Protein AF-A0A3D1RXC8-F1 (afdb_monomer_lite)

Sequence (151 aa):
LDLSGQHVSIIGTGASAMQIVPAIAHQVQTLTIYQRTPQWVRPISGYGERIGDGARWLLENLPYYVEWFRFTMFWRYGDGLLPFLRKDPDWPHPERALNRVNDRHRQEMTDFMHYELRDRPDLAAHCRPDYPAYGKRILLDNGWYRTLTQP

pLDDT: mean 94.74, std 3.16, range [80.69, 98.25]

Radius of gyration: 18.59 Å; chains: 1; bounding box: 51×31×54 Å

Foldseek 3Di:
DQQAAAAEEAEEDDQVCLVVLVVCLVRHVHYHYHYDFAAQEDEDPQVVNDDDPVNVCCCVPPPCSVVVVVVCVCCCVPVVCVVQVAADPPAPCVQAGRHDVQVVSLVNSLVVLCVLCVVPVVCSVVNRGRHTPPPDDYHYHPCRSVSVPDD

Structure (mmCIF, N/CA/C/O backbone):
data_AF-A0A3D1RXC8-F1
#
_entry.id   AF-A0A3D1RXC8-F1
#
loop_
_atom_site.group_PDB
_atom_site.id
_atom_site.type_symbol
_atom_site.label_atom_id
_atom_site.label_alt_id
_atom_site.label_comp_id
_atom_site.label_asym_id
_atom_site.label_entity_id
_atom_site.label_seq_id
_atom_site.pdbx_PDB_ins_code
_atom_site.Cartn_x
_atom_site.Cartn_y
_atom_site.Cartn_z
_atom_site.occupancy
_atom_site.B_iso_or_equiv
_atom_site.auth_seq_id
_atom_site.auth_comp_id
_atom_site.auth_asym_id
_atom_site.auth_atom_id
_atom_site.pdbx_PDB_model_num
ATOM 1 N N . LEU A 1 1 ? 2.959 9.879 23.735 1.00 80.69 1 LEU A N 1
ATOM 2 C CA . LEU A 1 1 ? 1.557 10.305 23.922 1.00 80.69 1 LEU A CA 1
ATOM 3 C C . LEU A 1 1 ? 0.786 9.066 24.326 1.00 80.69 1 LEU A C 1
ATOM 5 O O . LEU A 1 1 ? 0.981 8.052 23.669 1.00 80.69 1 LEU A O 1
ATOM 9 N N . ASP A 1 2 ? 0.002 9.128 25.397 1.00 93.31 2 ASP A N 1
ATOM 10 C CA . ASP A 1 2 ? -0.942 8.055 25.711 1.00 93.31 2 ASP A CA 1
ATOM 11 C C . ASP A 1 2 ? -2.220 8.275 24.895 1.00 93.31 2 ASP A C 1
ATOM 13 O O . ASP A 1 2 ? -2.776 9.375 24.884 1.00 93.31 2 ASP A O 1
ATOM 17 N N . LEU A 1 3 ? -2.614 7.250 24.147 1.00 95.12 3 LEU A N 1
ATOM 18 C CA . LEU A 1 3 ? -3.782 7.256 23.269 1.00 95.12 3 LEU A CA 1
ATOM 19 C C . LEU A 1 3 ? -4.934 6.417 23.836 1.00 95.12 3 LEU A C 1
ATOM 21 O O . LEU A 1 3 ? -6.002 6.366 23.225 1.00 95.12 3 LEU A O 1
ATOM 25 N N . SER A 1 4 ? -4.725 5.794 24.998 1.00 96.06 4 SER A N 1
ATOM 26 C CA . SER A 1 4 ? -5.684 4.913 25.654 1.00 96.06 4 SER A CA 1
ATOM 27 C C . SER A 1 4 ? -6.996 5.642 25.922 1.00 96.06 4 SER A C 1
ATOM 29 O O . SER A 1 4 ? -7.021 6.655 26.619 1.00 96.06 4 SER A O 1
ATOM 31 N N . GLY A 1 5 ? -8.091 5.146 25.348 1.00 93.94 5 GLY A N 1
ATOM 32 C CA . GLY A 1 5 ? -9.418 5.738 25.542 1.00 93.94 5 GLY A CA 1
ATOM 33 C C . GLY A 1 5 ? -9.645 7.074 24.820 1.00 93.94 5 GLY A C 1
ATOM 34 O O . GLY A 1 5 ? -10.663 7.715 25.043 1.00 93.94 5 GLY A O 1
ATOM 35 N N . GLN A 1 6 ? -8.731 7.503 23.946 1.00 97.44 6 GLN A N 1
ATOM 36 C CA . GLN A 1 6 ? -8.859 8.779 23.239 1.00 97.44 6 GLN A CA 1
ATOM 37 C C . GLN A 1 6 ? -9.663 8.648 21.940 1.00 97.44 6 GLN A C 1
ATOM 39 O O . GLN A 1 6 ? -9.645 7.610 21.279 1.00 97.44 6 GLN A O 1
ATOM 44 N N . HIS A 1 7 ? -10.312 9.736 21.522 1.00 97.50 7 HIS A N 1
ATOM 45 C CA . HIS A 1 7 ? -10.943 9.854 20.206 1.00 97.50 7 HIS A CA 1
ATOM 46 C C . HIS A 1 7 ? -9.956 10.475 19.211 1.00 97.50 7 HIS A C 1
ATOM 48 O O . HIS A 1 7 ? -9.611 11.652 19.318 1.00 97.50 7 HIS A O 1
ATOM 54 N N . VAL A 1 8 ? -9.487 9.697 18.236 1.00 98.06 8 VAL A N 1
ATOM 55 C CA . VAL A 1 8 ? -8.425 10.112 17.310 1.00 98.06 8 VAL A CA 1
ATOM 56 C C . VAL A 1 8 ? -8.971 10.326 15.903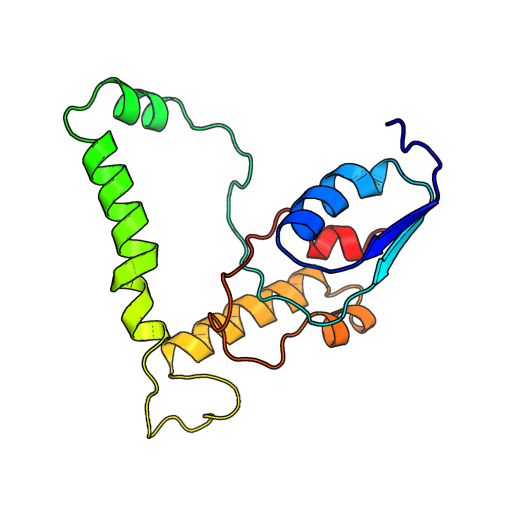 1.00 98.06 8 VAL A C 1
ATOM 58 O O . VAL A 1 8 ? -9.695 9.499 15.358 1.00 98.06 8 VAL A O 1
ATOM 61 N N . SER A 1 9 ? -8.580 11.441 15.286 1.00 98.00 9 SER A N 1
ATOM 62 C CA . SER A 1 9 ? -8.864 11.747 13.883 1.00 98.00 9 SER A CA 1
ATOM 63 C C . SER A 1 9 ? -7.578 11.737 13.060 1.00 98.00 9 SER A C 1
ATOM 65 O O . SER A 1 9 ? -6.625 12.441 13.388 1.00 98.00 9 SER A O 1
ATOM 67 N N . ILE A 1 10 ? -7.560 10.966 11.974 1.00 97.94 10 ILE A N 1
ATOM 68 C CA . ILE A 1 10 ? -6.443 10.876 11.029 1.00 97.94 10 ILE A CA 1
ATOM 69 C C . ILE A 1 10 ? -6.857 11.527 9.714 1.00 97.94 10 ILE A C 1
ATOM 71 O O . ILE A 1 10 ? -7.836 11.124 9.088 1.00 97.94 10 ILE A O 1
ATOM 75 N N . ILE A 1 11 ? -6.104 12.537 9.280 1.00 97.88 11 ILE A N 1
ATOM 76 C CA . ILE A 1 11 ? -6.365 13.251 8.029 1.00 97.88 11 ILE A CA 1
ATOM 77 C C . ILE A 1 11 ? -5.388 12.754 6.962 1.00 97.88 11 ILE A C 1
ATOM 79 O O . ILE A 1 11 ? -4.184 12.993 7.037 1.00 97.88 11 ILE A O 1
ATOM 83 N N . GLY A 1 12 ? -5.927 12.083 5.945 1.00 96.06 12 GLY A N 1
ATOM 84 C CA . GLY A 1 12 ? -5.174 11.478 4.851 1.00 96.06 12 GLY A CA 1
ATOM 85 C C . GLY A 1 12 ? -4.900 9.983 5.036 1.00 96.06 12 GLY A C 1
ATOM 86 O O . GLY A 1 12 ? -4.905 9.449 6.139 1.00 96.06 12 GLY A O 1
ATOM 87 N N . THR A 1 13 ? -4.644 9.303 3.916 1.00 95.75 13 THR A N 1
ATOM 88 C CA . THR A 1 13 ? -4.429 7.843 3.838 1.00 95.75 13 THR A CA 1
ATOM 89 C C . THR A 1 13 ? -3.148 7.486 3.076 1.00 95.75 13 THR A C 1
ATOM 91 O O . THR A 1 13 ? -3.068 6.487 2.369 1.00 95.75 13 THR A O 1
ATOM 94 N N . GLY A 1 14 ? -2.129 8.345 3.183 1.00 93.44 14 GLY A N 1
ATOM 95 C CA . GLY A 1 14 ? -0.796 8.072 2.640 1.00 93.44 14 GLY A CA 1
ATOM 96 C C . GLY A 1 14 ? -0.024 7.028 3.456 1.00 93.44 14 GLY A C 1
ATOM 97 O O . GLY A 1 14 ? -0.532 6.481 4.434 1.00 93.44 14 GLY A O 1
ATOM 98 N N . ALA A 1 15 ? 1.243 6.805 3.091 1.00 93.75 15 ALA A N 1
ATOM 99 C CA . ALA A 1 15 ? 2.112 5.815 3.736 1.00 93.75 15 ALA A CA 1
ATOM 100 C C . ALA A 1 15 ? 2.149 5.945 5.270 1.00 93.75 15 ALA A C 1
ATOM 102 O O . ALA A 1 15 ? 2.003 4.949 5.971 1.00 93.75 15 ALA A O 1
ATOM 103 N N . SER A 1 16 ? 2.274 7.171 5.789 1.00 95.44 16 SER A N 1
ATOM 104 C CA . SER A 1 16 ? 2.327 7.416 7.234 1.00 95.44 16 SER A CA 1
ATOM 105 C C . SER A 1 16 ? 1.048 6.977 7.945 1.00 95.44 16 SER A C 1
ATOM 107 O O . SER A 1 16 ? 1.117 6.318 8.975 1.00 95.44 16 SER A O 1
ATOM 109 N N . ALA A 1 17 ? -0.125 7.285 7.383 1.00 96.00 17 ALA A N 1
ATOM 110 C CA . ALA A 1 17 ? -1.400 6.877 7.968 1.00 96.00 17 ALA A CA 1
ATOM 111 C C . ALA A 1 17 ? -1.549 5.350 7.972 1.00 96.00 17 ALA A C 1
ATOM 113 O O . ALA A 1 17 ? -1.946 4.788 8.987 1.00 96.00 17 ALA A O 1
ATOM 114 N N . MET A 1 18 ? -1.149 4.673 6.889 1.00 94.19 18 MET A N 1
ATOM 115 C CA . MET A 1 18 ? -1.204 3.207 6.810 1.00 94.19 18 MET A CA 1
ATOM 116 C C . MET A 1 18 ? -0.243 2.493 7.768 1.00 94.19 18 MET A C 1
ATOM 118 O O . MET A 1 18 ? -0.433 1.316 8.055 1.00 94.19 18 MET A O 1
ATOM 122 N N . GLN A 1 19 ? 0.771 3.187 8.286 1.00 93.94 19 GLN A N 1
ATOM 123 C CA . GLN A 1 19 ? 1.650 2.665 9.333 1.00 93.94 19 GLN A CA 1
ATOM 124 C C . GLN A 1 19 ? 1.125 2.988 10.736 1.00 93.94 19 GLN A C 1
ATOM 126 O O . GLN A 1 19 ? 1.153 2.129 11.611 1.00 93.94 19 GLN A O 1
ATOM 131 N N . ILE A 1 20 ? 0.632 4.212 10.944 1.00 95.75 20 ILE A N 1
ATOM 132 C CA . ILE A 1 20 ? 0.169 4.695 12.252 1.00 95.75 20 ILE A CA 1
ATOM 133 C C . ILE A 1 20 ? -1.150 4.035 12.650 1.00 95.75 20 ILE A C 1
ATOM 135 O O . ILE A 1 20 ? -1.268 3.548 13.768 1.00 95.75 20 ILE A O 1
ATOM 139 N N . VAL A 1 21 ? -2.139 4.009 11.753 1.00 96.81 21 VAL A N 1
ATOM 140 C CA . VAL A 1 21 ? -3.500 3.553 12.071 1.00 96.81 21 VAL A CA 1
ATOM 141 C C . VAL A 1 21 ? -3.518 2.112 12.592 1.00 96.81 21 VAL A C 1
ATOM 143 O O . VAL A 1 21 ? -4.017 1.926 13.701 1.00 96.81 21 VAL A O 1
ATOM 146 N N . PRO A 1 22 ? -2.923 1.109 11.908 1.00 95.62 22 PRO A N 1
ATOM 147 C CA . PRO A 1 22 ? -2.886 -0.255 12.441 1.00 95.62 22 PRO A CA 1
ATOM 148 C C . PRO A 1 22 ? -2.174 -0.358 13.795 1.00 95.62 22 PRO A C 1
ATOM 150 O O . PRO A 1 22 ? -2.547 -1.177 14.633 1.00 95.62 22 PRO A O 1
ATOM 153 N N . ALA A 1 23 ? -1.172 0.493 14.036 1.00 94.50 23 ALA A N 1
ATOM 154 C CA . ALA A 1 23 ? -0.409 0.487 15.278 1.00 94.50 23 ALA A CA 1
ATOM 155 C C . ALA A 1 23 ? -1.189 1.050 16.478 1.00 94.50 23 ALA A C 1
ATOM 157 O O . ALA A 1 23 ? -0.906 0.650 17.603 1.00 94.50 23 ALA A O 1
ATOM 158 N N . ILE A 1 24 ? -2.154 1.954 16.263 1.00 96.06 24 ILE A N 1
ATOM 159 C CA . ILE A 1 24 ? -2.879 2.632 17.355 1.00 96.06 24 ILE A CA 1
ATOM 160 C C . ILE A 1 24 ? -4.347 2.218 17.489 1.00 96.06 24 ILE A C 1
ATOM 162 O O . ILE A 1 24 ? -4.947 2.494 18.524 1.00 96.06 24 ILE A O 1
ATOM 166 N N . ALA A 1 25 ? -4.938 1.578 16.472 1.00 96.19 25 ALA A N 1
ATOM 167 C CA . ALA A 1 25 ? -6.380 1.307 16.418 1.00 96.19 25 ALA A CA 1
ATOM 168 C C . ALA A 1 25 ? -6.915 0.546 17.643 1.00 96.19 25 ALA A C 1
ATOM 170 O O . ALA A 1 25 ? -7.993 0.855 18.125 1.00 96.19 25 ALA A O 1
ATOM 171 N N . HIS A 1 26 ? -6.126 -0.374 18.203 1.00 94.38 26 HIS A N 1
ATOM 172 C CA . HIS A 1 26 ? -6.502 -1.165 19.380 1.00 94.38 26 HIS A CA 1
ATOM 173 C C . HIS A 1 26 ? -6.373 -0.417 20.722 1.00 94.38 26 HIS A C 1
ATOM 175 O O . HIS A 1 26 ? -6.729 -0.971 21.759 1.00 94.38 26 HIS A O 1
ATOM 181 N N . GLN A 1 27 ? -5.806 0.794 20.732 1.00 95.19 27 GLN A N 1
ATOM 182 C CA . GLN A 1 27 ? -5.552 1.579 21.951 1.00 95.19 27 GLN A CA 1
ATOM 183 C C . GLN A 1 27 ? -6.572 2.708 22.124 1.00 95.19 27 GLN A C 1
ATOM 185 O O . GLN A 1 27 ? -6.915 3.086 23.242 1.00 95.19 27 GLN A O 1
ATOM 190 N N . VAL A 1 28 ? -7.048 3.266 21.015 1.00 97.25 28 VAL A N 1
ATOM 191 C CA . VAL A 1 28 ? -7.957 4.416 21.004 1.00 97.25 28 VAL A CA 1
ATOM 192 C C . VAL A 1 28 ? -9.402 3.984 21.251 1.00 97.25 28 VAL A C 1
ATOM 194 O O . VAL A 1 28 ? -9.779 2.859 20.946 1.00 97.25 28 VAL A O 1
ATOM 197 N N . GLN A 1 29 ? -10.234 4.885 21.778 1.00 96.44 29 GLN A N 1
ATOM 198 C CA . GLN A 1 29 ? -11.669 4.623 21.929 1.00 96.44 29 GLN A CA 1
ATOM 199 C C . GLN A 1 29 ? -12.396 4.672 20.582 1.00 96.44 29 GLN A C 1
ATOM 201 O O . GLN A 1 29 ? -13.274 3.857 20.327 1.00 96.44 29 GLN A O 1
ATOM 206 N N . THR A 1 30 ? -12.050 5.639 19.727 1.00 96.94 30 THR A N 1
ATOM 207 C CA . THR A 1 30 ? -12.566 5.726 18.353 1.00 96.94 30 THR A CA 1
ATOM 208 C C . THR A 1 30 ? -11.489 6.262 17.420 1.00 96.94 30 THR A C 1
ATOM 210 O O . THR A 1 30 ? -10.773 7.197 17.791 1.00 96.94 30 THR A O 1
ATOM 213 N N . LEU A 1 31 ? -11.438 5.759 16.187 1.00 97.50 31 LEU A N 1
ATOM 214 C CA . LEU A 1 31 ? -10.536 6.242 15.144 1.00 97.50 31 LEU A CA 1
ATOM 215 C C . LEU A 1 31 ? -11.333 6.649 13.901 1.00 97.50 31 LEU A C 1
ATOM 217 O O . LEU A 1 31 ? -11.932 5.806 13.241 1.00 97.50 31 LEU A O 1
ATOM 221 N N . THR A 1 32 ? -11.293 7.932 13.540 1.00 97.31 32 THR A N 1
ATOM 222 C CA . THR A 1 32 ? -11.946 8.446 12.325 1.00 97.31 32 THR A CA 1
ATOM 223 C C . THR A 1 32 ? -10.906 8.791 11.266 1.00 97.31 32 THR A C 1
ATOM 225 O O . THR A 1 32 ? -9.994 9.580 11.518 1.00 97.31 32 THR A O 1
ATOM 228 N N . ILE A 1 33 ? -11.048 8.234 10.060 1.00 97.50 33 ILE A N 1
ATOM 229 C CA . ILE A 1 33 ? -10.157 8.507 8.923 1.00 97.50 33 ILE A CA 1
ATOM 230 C C . ILE A 1 33 ? -10.850 9.439 7.931 1.00 97.50 33 ILE A C 1
ATOM 232 O O . ILE A 1 33 ? -11.877 9.098 7.348 1.00 97.50 33 ILE A O 1
ATOM 236 N N . TYR A 1 34 ? -10.231 10.585 7.662 1.00 97.69 34 TYR A N 1
ATOM 237 C CA . TYR A 1 34 ? -10.650 11.504 6.610 1.00 97.69 34 TYR A CA 1
ATOM 238 C C . TYR A 1 34 ? -9.818 11.244 5.357 1.00 97.69 34 TYR A C 1
ATOM 240 O O . TYR A 1 34 ? -8.667 11.676 5.241 1.00 97.69 34 TYR A O 1
ATOM 248 N N . GLN A 1 35 ? -10.397 10.513 4.407 1.00 96.88 35 GLN A N 1
ATOM 249 C CA . GLN A 1 35 ? -9.743 10.158 3.154 1.00 96.88 35 GLN A CA 1
ATOM 250 C C . GLN A 1 35 ? -10.182 11.079 2.013 1.00 96.88 35 GLN A C 1
ATOM 252 O O . GLN A 1 35 ? -11.363 11.167 1.701 1.00 96.88 35 GLN A O 1
ATOM 257 N N . ARG A 1 36 ? -9.212 11.683 1.312 1.00 95.62 36 ARG A N 1
ATOM 258 C CA . ARG A 1 36 ? -9.471 12.380 0.040 1.00 95.62 36 ARG A CA 1
ATOM 259 C C . ARG A 1 36 ? -9.342 11.462 -1.173 1.00 95.62 36 ARG A C 1
ATOM 261 O O . ARG A 1 36 ? -10.172 11.503 -2.069 1.00 95.62 36 ARG A O 1
ATOM 268 N N . THR A 1 37 ? -8.275 10.667 -1.227 1.00 94.62 37 THR A N 1
ATOM 269 C CA . THR A 1 37 ? -7.982 9.795 -2.371 1.00 94.62 37 THR A CA 1
ATOM 270 C C . THR A 1 37 ? -7.450 8.460 -1.855 1.00 94.62 37 THR A C 1
ATOM 272 O O . THR A 1 37 ? -6.401 8.473 -1.199 1.00 94.62 37 THR A O 1
ATOM 275 N N . PRO A 1 38 ? -8.120 7.329 -2.136 1.00 95.88 38 PRO A N 1
ATOM 276 C CA . PRO A 1 38 ? -7.600 6.013 -1.781 1.00 95.88 38 PRO A CA 1
ATOM 277 C C . PRO A 1 38 ? -6.271 5.731 -2.484 1.00 95.88 38 PRO A C 1
ATOM 279 O O . PRO A 1 38 ? -5.965 6.307 -3.531 1.00 95.88 38 PRO A O 1
ATOM 282 N N . GLN A 1 39 ? -5.459 4.862 -1.886 1.00 96.69 39 GLN A N 1
ATOM 283 C CA . GLN A 1 39 ? -4.156 4.468 -2.418 1.00 96.69 39 GLN A CA 1
ATOM 284 C C . GLN A 1 39 ? -4.181 3.010 -2.862 1.00 96.69 39 GLN A C 1
ATOM 286 O O . GLN A 1 39 ? -4.882 2.187 -2.279 1.00 96.69 39 GLN A O 1
ATOM 291 N N . TRP A 1 40 ? -3.377 2.685 -3.870 1.00 96.88 40 TRP A N 1
ATOM 292 C CA . TRP A 1 40 ? -3.118 1.296 -4.227 1.00 96.88 40 TRP A CA 1
ATOM 293 C C . TRP A 1 40 ? -2.272 0.627 -3.141 1.00 96.88 40 TRP A C 1
ATOM 295 O O . TRP A 1 40 ? -1.172 1.098 -2.832 1.00 96.88 40 TRP A O 1
ATOM 305 N N . VAL A 1 41 ? -2.785 -0.477 -2.599 1.00 96.56 41 VAL A N 1
ATOM 306 C CA . VAL A 1 41 ? -2.148 -1.263 -1.540 1.00 96.56 41 VAL A CA 1
ATOM 307 C C . VAL A 1 41 ? -1.846 -2.658 -2.068 1.00 96.56 41 VAL A C 1
ATOM 309 O O . VAL A 1 41 ? -2.721 -3.310 -2.638 1.00 96.56 41 VAL A O 1
ATOM 312 N N . ARG A 1 42 ? -0.613 -3.132 -1.872 1.00 94.75 42 ARG A N 1
ATOM 313 C CA . ARG A 1 42 ? -0.231 -4.516 -2.164 1.00 94.75 42 ARG A CA 1
ATOM 314 C C . ARG A 1 42 ? -0.079 -5.346 -0.894 1.00 94.75 42 ARG A C 1
ATOM 316 O O . ARG A 1 42 ? 0.554 -4.864 0.044 1.00 94.75 42 ARG A O 1
ATOM 323 N N . PRO A 1 43 ? -0.540 -6.610 -0.900 1.00 93.12 43 PRO A N 1
ATOM 324 C CA . PRO A 1 43 ? -0.182 -7.551 0.147 1.00 93.12 43 PRO A CA 1
ATOM 325 C C . PRO A 1 43 ? 1.316 -7.853 0.082 1.00 93.12 43 PRO A C 1
ATOM 327 O O . PRO A 1 43 ? 1.907 -7.929 -1.000 1.00 93.12 43 PRO A O 1
ATOM 330 N N . ILE A 1 44 ? 1.922 -8.060 1.244 1.00 89.88 44 ILE A N 1
ATOM 331 C CA . ILE A 1 44 ? 3.295 -8.537 1.357 1.00 89.88 44 ILE A CA 1
ATOM 332 C C . ILE A 1 44 ? 3.365 -9.593 2.458 1.00 89.88 44 ILE A C 1
ATOM 334 O O . ILE A 1 44 ? 2.979 -9.363 3.601 1.00 89.88 44 ILE A O 1
ATOM 338 N N . SER A 1 45 ? 3.833 -10.782 2.088 1.00 86.69 45 SER A N 1
ATOM 339 C CA . SER A 1 45 ? 4.055 -11.879 3.026 1.00 86.69 45 SER A CA 1
ATOM 340 C C . SER A 1 45 ? 5.224 -11.554 3.948 1.00 86.69 45 SER A C 1
ATOM 342 O O . SER A 1 45 ? 6.261 -11.079 3.480 1.00 86.69 45 SER A O 1
ATOM 344 N N . GLY A 1 46 ? 5.067 -11.846 5.235 1.00 84.50 46 GLY A N 1
ATOM 345 C CA . GLY A 1 46 ? 6.112 -11.648 6.233 1.00 84.50 46 GLY A CA 1
ATOM 346 C C . GLY A 1 46 ? 6.450 -10.189 6.527 1.00 84.50 46 GLY A C 1
ATOM 347 O O . GLY A 1 46 ? 7.571 -9.877 6.928 1.00 84.50 46 GLY A O 1
ATOM 348 N N . TYR A 1 47 ? 5.498 -9.267 6.335 1.00 85.19 47 TYR A N 1
ATOM 349 C CA . TYR A 1 47 ? 5.679 -7.889 6.788 1.00 85.19 47 TYR A CA 1
ATOM 350 C C . TYR A 1 47 ? 5.955 -7.850 8.294 1.00 85.19 47 TYR A C 1
ATOM 352 O O . TYR A 1 47 ? 5.167 -8.356 9.088 1.00 85.19 47 TYR A O 1
ATOM 360 N N . GLY A 1 48 ? 7.070 -7.238 8.688 1.00 84.38 48 GLY A N 1
ATOM 361 C CA . GLY A 1 48 ? 7.465 -7.139 10.095 1.00 84.38 48 GLY A CA 1
ATOM 362 C C . GLY A 1 48 ? 8.024 -8.432 10.699 1.00 84.38 48 GLY A C 1
ATOM 363 O O . GLY A 1 48 ? 8.419 -8.420 11.865 1.00 84.38 48 GLY A O 1
ATOM 364 N N . GLU A 1 49 ? 8.112 -9.525 9.934 1.00 90.94 49 GLU A N 1
ATOM 365 C CA . GLU A 1 49 ? 8.826 -10.717 10.384 1.00 90.94 49 GLU A CA 1
ATOM 366 C C . GLU A 1 49 ? 10.315 -10.417 10.575 1.00 90.94 49 GLU A C 1
ATOM 368 O O . GLU A 1 49 ? 10.917 -9.567 9.909 1.00 90.94 49 GLU A O 1
ATOM 373 N N . ARG A 1 50 ? 10.933 -11.134 11.519 1.00 93.94 50 ARG A N 1
ATOM 374 C CA . ARG A 1 50 ? 12.372 -11.021 11.749 1.00 93.94 50 ARG A CA 1
ATOM 375 C C . ARG A 1 50 ? 13.131 -11.543 10.535 1.00 93.94 50 ARG A C 1
ATOM 377 O O . ARG A 1 50 ? 12.796 -12.581 9.975 1.00 93.94 50 ARG A O 1
ATOM 384 N N . ILE A 1 51 ? 14.223 -10.862 10.198 1.00 92.25 51 ILE A N 1
ATOM 385 C CA . ILE A 1 51 ? 15.175 -11.354 9.201 1.00 92.25 51 ILE A CA 1
ATOM 386 C C . ILE A 1 51 ? 15.791 -12.650 9.739 1.00 92.25 51 ILE A C 1
ATOM 388 O O . ILE A 1 51 ? 16.471 -12.632 10.771 1.00 92.25 51 ILE A O 1
ATOM 392 N N . GLY A 1 52 ? 15.524 -13.757 9.042 1.00 95.25 52 GLY A N 1
ATOM 393 C CA . GLY A 1 52 ? 15.993 -15.087 9.421 1.00 95.25 52 GLY A CA 1
ATOM 394 C C . GLY A 1 52 ? 17.517 -15.208 9.415 1.00 95.25 52 GLY A C 1
ATOM 395 O O . GLY A 1 52 ? 18.211 -14.492 8.687 1.00 95.25 52 GLY A O 1
ATOM 396 N N . ASP A 1 53 ? 18.033 -16.146 10.208 1.00 97.25 53 ASP A N 1
ATOM 397 C CA . ASP A 1 53 ? 19.472 -16.272 10.472 1.00 97.25 53 ASP A CA 1
ATOM 398 C C . ASP A 1 53 ? 20.293 -16.522 9.202 1.00 97.25 53 ASP A C 1
ATOM 400 O O . ASP A 1 53 ? 21.369 -15.955 9.051 1.00 97.25 53 ASP A O 1
ATOM 404 N N . GL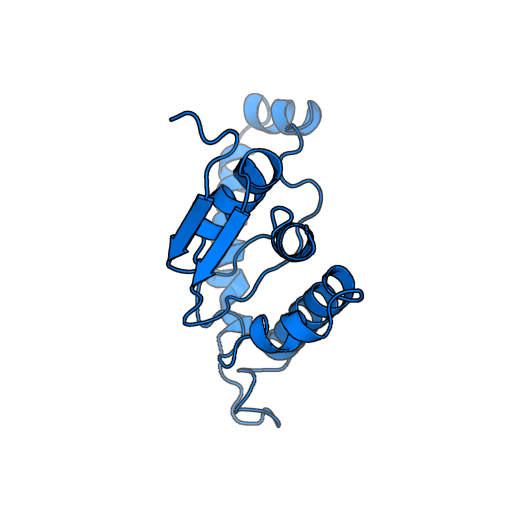Y A 1 54 ? 19.763 -17.278 8.233 1.00 96.81 54 GLY A N 1
ATOM 405 C CA . GLY A 1 54 ? 20.428 -17.481 6.941 1.00 96.81 54 GLY A CA 1
ATOM 406 C C . GLY A 1 54 ? 20.552 -16.194 6.116 1.00 96.81 54 GLY A C 1
ATOM 407 O O . GLY A 1 54 ? 21.608 -15.918 5.555 1.00 96.81 54 GLY A O 1
ATOM 408 N N . ALA A 1 55 ? 19.504 -15.364 6.080 1.00 94.88 55 ALA A N 1
ATOM 409 C CA . ALA A 1 55 ? 19.554 -14.075 5.389 1.00 94.88 55 ALA A CA 1
ATOM 410 C C . ALA A 1 55 ? 20.524 -13.111 6.083 1.00 94.88 55 ALA A C 1
ATOM 412 O O . ALA A 1 55 ? 21.286 -12.421 5.408 1.00 94.88 55 ALA A O 1
ATOM 413 N N . ARG A 1 56 ? 20.539 -13.107 7.422 1.00 96.81 56 ARG A N 1
ATOM 414 C CA . ARG A 1 56 ? 21.518 -12.348 8.208 1.00 96.81 56 ARG A CA 1
ATOM 415 C C . ARG A 1 56 ? 22.945 -12.808 7.909 1.00 96.81 56 ARG A C 1
ATOM 417 O O . ARG A 1 56 ? 23.785 -11.977 7.590 1.00 96.81 56 ARG A O 1
ATOM 424 N N . TRP A 1 57 ? 23.189 -14.118 7.916 1.00 98.00 57 TRP A N 1
ATOM 425 C CA . TRP A 1 57 ? 24.501 -14.686 7.621 1.00 98.00 57 TRP A CA 1
ATOM 426 C C . TRP A 1 57 ? 24.996 -14.289 6.228 1.00 98.00 57 TRP A C 1
ATOM 428 O O . TRP A 1 57 ? 26.143 -13.871 6.099 1.00 98.00 57 TRP A O 1
ATOM 438 N N . LEU A 1 58 ? 24.135 -14.348 5.202 1.00 98.06 58 LEU A N 1
ATOM 439 C CA . LEU A 1 58 ? 24.484 -13.922 3.842 1.00 98.06 58 LEU A CA 1
ATOM 440 C C . LEU A 1 58 ? 24.859 -12.435 3.783 1.00 98.06 58 LEU A C 1
ATOM 442 O O . LEU A 1 58 ? 25.845 -12.084 3.143 1.00 98.06 58 LEU A O 1
ATOM 446 N N . LEU A 1 59 ? 24.097 -11.573 4.463 1.00 96.50 59 LEU A N 1
ATOM 447 C CA . LEU A 1 59 ? 24.371 -10.133 4.529 1.00 96.50 59 LEU A CA 1
ATOM 448 C C . LEU A 1 59 ? 25.678 -9.809 5.266 1.00 96.50 59 LEU A C 1
ATOM 450 O O . LEU A 1 59 ? 26.327 -8.826 4.926 1.00 96.50 59 LEU A O 1
ATOM 454 N N . GLU A 1 60 ? 26.055 -10.608 6.262 1.00 97.19 60 GLU A N 1
ATOM 455 C CA . GLU A 1 60 ? 27.243 -10.369 7.089 1.00 97.19 60 GLU A CA 1
ATOM 456 C C . GLU A 1 60 ? 28.520 -11.009 6.526 1.00 97.19 60 GLU A C 1
ATOM 458 O O . GLU A 1 60 ? 29.604 -10.463 6.717 1.00 97.19 60 GLU A O 1
ATOM 463 N N . ASN A 1 61 ? 28.414 -12.161 5.850 1.00 97.88 61 ASN A N 1
ATOM 464 C CA . ASN A 1 61 ? 29.570 -13.024 5.579 1.00 97.88 61 ASN A CA 1
ATOM 465 C C . ASN A 1 61 ? 29.843 -13.286 4.094 1.00 97.88 61 ASN A C 1
ATOM 467 O O . ASN A 1 61 ? 30.985 -13.583 3.749 1.00 97.88 61 ASN A O 1
ATOM 471 N N . LEU A 1 62 ? 28.840 -13.222 3.208 1.00 98.12 62 LEU A N 1
ATOM 472 C CA . LEU A 1 62 ? 29.044 -13.549 1.794 1.00 98.12 62 LEU A CA 1
ATOM 473 C C . LEU A 1 62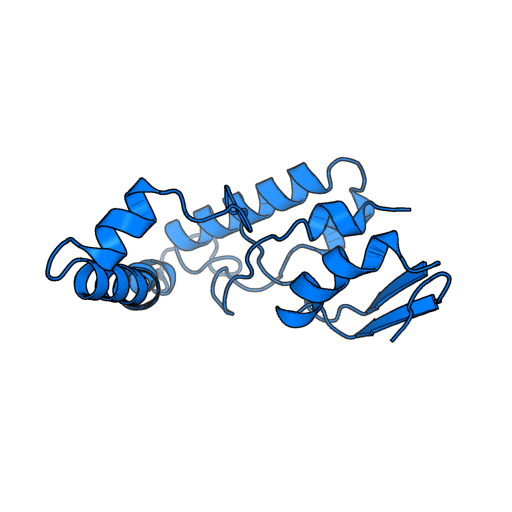 ? 29.565 -12.313 1.033 1.00 98.12 62 LEU A C 1
ATOM 475 O O . LEU A 1 62 ? 28.836 -11.320 0.928 1.00 98.12 62 LEU A O 1
ATOM 479 N N . PRO A 1 63 ? 30.785 -12.350 0.456 1.00 98.25 63 PRO A N 1
ATOM 480 C CA . PRO A 1 63 ? 31.324 -11.208 -0.274 1.00 98.25 63 PRO A CA 1
ATOM 481 C C . PRO A 1 63 ? 30.400 -10.771 -1.414 1.00 98.25 63 PRO A C 1
ATOM 483 O O . PRO A 1 63 ? 29.863 -11.605 -2.144 1.00 98.25 63 PRO A O 1
ATOM 486 N N . TYR A 1 64 ? 30.234 -9.457 -1.569 1.00 97.94 64 TYR A N 1
ATOM 487 C CA . TYR A 1 64 ? 29.395 -8.809 -2.587 1.00 97.94 64 TYR A CA 1
ATOM 488 C C . TYR A 1 64 ? 27.879 -9.052 -2.480 1.00 97.94 64 TYR A C 1
ATOM 490 O O . TYR A 1 64 ? 27.113 -8.565 -3.318 1.00 97.94 64 TYR A O 1
ATOM 498 N N . TYR A 1 65 ? 27.409 -9.793 -1.470 1.00 97.81 65 TYR A N 1
ATOM 499 C CA . TYR A 1 65 ? 25.986 -10.107 -1.347 1.00 97.81 65 TYR A CA 1
ATOM 500 C C . TYR A 1 65 ? 25.138 -8.876 -1.015 1.00 97.81 65 TYR A C 1
ATOM 502 O O . TYR A 1 65 ? 24.038 -8.731 -1.548 1.00 97.81 65 TYR A O 1
ATOM 510 N N . VAL A 1 66 ? 25.640 -7.956 -0.185 1.00 97.50 66 VAL A N 1
ATOM 511 C CA . VAL A 1 66 ? 24.932 -6.710 0.157 1.00 97.50 66 VAL A CA 1
ATOM 512 C C . VAL A 1 66 ? 24.776 -5.819 -1.074 1.00 97.50 66 VAL A C 1
ATOM 514 O O . VAL A 1 66 ? 23.704 -5.260 -1.311 1.00 97.50 66 VAL A O 1
ATOM 517 N N . GLU A 1 67 ? 25.819 -5.697 -1.886 1.00 97.75 67 GLU A N 1
ATOM 518 C CA . GLU A 1 67 ? 25.837 -4.924 -3.123 1.00 97.75 67 GLU A CA 1
ATOM 519 C C . GLU A 1 67 ? 24.871 -5.517 -4.143 1.00 97.75 67 GLU A C 1
ATOM 521 O O . GLU A 1 67 ? 24.047 -4.789 -4.701 1.00 97.75 67 GLU A O 1
ATOM 526 N N . TRP A 1 68 ? 24.907 -6.839 -4.328 1.00 97.50 68 TRP A N 1
ATOM 527 C CA . TRP A 1 68 ? 23.947 -7.551 -5.163 1.00 97.50 68 TRP A CA 1
ATOM 528 C C . TRP A 1 68 ? 22.509 -7.362 -4.661 1.00 97.50 68 TRP A C 1
ATOM 530 O O . TRP A 1 68 ? 21.617 -7.007 -5.435 1.00 97.50 68 TRP A O 1
ATOM 540 N N . PHE A 1 69 ? 22.268 -7.511 -3.357 1.00 96.31 69 PHE A N 1
ATOM 541 C CA . PHE A 1 69 ? 20.954 -7.300 -2.752 1.00 96.31 69 PHE A CA 1
ATOM 542 C C . PHE A 1 69 ? 20.443 -5.872 -2.999 1.00 96.31 69 PHE A C 1
ATOM 544 O O . PHE A 1 69 ? 19.309 -5.675 -3.437 1.00 96.31 69 PHE A O 1
ATOM 551 N N . ARG A 1 70 ? 21.288 -4.856 -2.803 1.00 95.69 70 ARG A N 1
ATOM 552 C CA . ARG A 1 70 ? 20.936 -3.457 -3.080 1.00 95.69 70 ARG A CA 1
ATOM 553 C C . ARG A 1 70 ? 20.671 -3.227 -4.563 1.00 95.69 70 ARG A C 1
ATOM 555 O O . ARG A 1 70 ? 19.674 -2.589 -4.895 1.00 95.69 70 ARG A O 1
ATOM 562 N N . PHE A 1 71 ? 21.512 -3.763 -5.446 1.00 96.19 71 PHE A N 1
ATOM 563 C CA . PHE A 1 71 ? 21.308 -3.682 -6.891 1.00 96.19 71 PHE A CA 1
ATOM 564 C C . PHE A 1 71 ? 19.955 -4.272 -7.289 1.00 96.19 71 PHE A C 1
ATOM 566 O O . PHE A 1 71 ? 19.184 -3.608 -7.975 1.00 96.19 71 PHE A O 1
ATOM 573 N N . THR A 1 72 ? 19.619 -5.472 -6.810 1.00 95.88 72 THR A N 1
ATOM 574 C CA . THR A 1 72 ? 18.332 -6.106 -7.135 1.00 95.88 72 THR A CA 1
ATOM 575 C C . THR A 1 72 ? 17.140 -5.300 -6.617 1.00 95.88 72 THR A C 1
ATOM 577 O O . THR A 1 72 ? 16.140 -5.184 -7.327 1.00 95.88 72 THR A O 1
ATOM 580 N N . MET A 1 73 ? 17.243 -4.690 -5.430 1.00 92.94 73 MET A N 1
ATOM 581 C CA . MET A 1 73 ? 16.226 -3.770 -4.910 1.00 92.94 73 MET A CA 1
ATOM 582 C C . MET A 1 73 ? 16.057 -2.543 -5.814 1.00 92.94 73 MET A C 1
ATOM 584 O O . MET A 1 73 ? 14.933 -2.231 -6.211 1.00 92.94 73 MET A O 1
ATOM 588 N N . PHE A 1 74 ? 17.151 -1.871 -6.183 1.00 93.25 74 PHE A N 1
ATOM 589 C CA . PHE A 1 74 ? 17.099 -0.702 -7.065 1.00 93.25 74 PHE A CA 1
ATOM 590 C C . PHE A 1 74 ? 16.574 -1.054 -8.453 1.00 93.25 74 PHE A C 1
ATOM 592 O O . PHE A 1 74 ? 15.662 -0.392 -8.940 1.00 93.25 74 PHE A O 1
ATOM 599 N N . TRP A 1 75 ? 17.086 -2.123 -9.062 1.00 95.38 75 TRP A N 1
ATOM 600 C CA . TRP A 1 75 ? 16.648 -2.583 -10.373 1.00 95.38 75 TRP A CA 1
ATOM 601 C C . TRP A 1 75 ? 15.155 -2.908 -10.378 1.00 95.38 75 TRP A C 1
ATOM 603 O O . TRP A 1 75 ? 14.431 -2.444 -11.253 1.00 95.38 75 TRP A O 1
ATOM 613 N N . ARG A 1 76 ? 14.656 -3.653 -9.380 1.00 90.94 76 ARG A N 1
ATOM 614 C CA . ARG A 1 76 ? 13.245 -4.069 -9.320 1.00 90.94 76 ARG A CA 1
ATOM 615 C C . ARG A 1 76 ? 12.279 -2.885 -9.257 1.00 90.94 76 ARG A C 1
ATOM 617 O O . ARG A 1 76 ? 11.218 -2.958 -9.870 1.00 90.94 76 ARG A O 1
ATOM 624 N N . TYR A 1 77 ? 12.628 -1.826 -8.527 1.00 86.12 77 TYR A N 1
ATOM 625 C CA . TYR A 1 77 ? 11.768 -0.647 -8.364 1.00 86.12 77 TYR A CA 1
ATOM 626 C C . TYR A 1 77 ? 12.099 0.514 -9.316 1.00 86.12 77 TYR A C 1
ATOM 628 O O . TYR A 1 77 ? 11.317 1.458 -9.397 1.00 86.12 77 TYR A O 1
ATOM 636 N N . GLY A 1 78 ? 13.220 0.435 -10.036 1.00 87.38 78 GLY A N 1
ATOM 637 C CA . GLY A 1 78 ? 13.578 1.296 -11.160 1.00 87.38 78 GLY A CA 1
ATOM 638 C C . GLY A 1 78 ? 13.201 0.640 -12.488 1.00 87.38 78 GLY A C 1
ATOM 639 O O . GLY A 1 78 ? 12.021 0.535 -12.826 1.00 87.38 78 GLY A O 1
ATOM 640 N N . ASP A 1 79 ? 14.200 0.163 -13.230 1.00 91.38 79 ASP A N 1
ATOM 641 C CA . ASP A 1 79 ? 14.044 -0.356 -14.598 1.00 91.38 79 ASP A CA 1
ATOM 642 C C . ASP A 1 79 ? 13.106 -1.565 -14.703 1.00 91.38 79 ASP A C 1
ATOM 644 O O . ASP A 1 79 ? 12.337 -1.684 -15.658 1.00 91.38 79 ASP A O 1
ATOM 648 N N . GLY A 1 80 ? 13.096 -2.435 -13.693 1.00 92.25 80 GLY A N 1
ATOM 649 C CA . GLY A 1 80 ? 12.191 -3.580 -13.617 1.00 92.25 80 GLY A CA 1
ATOM 650 C C . GLY A 1 80 ? 10.712 -3.187 -13.572 1.00 92.25 80 GLY A C 1
ATOM 651 O O . GLY A 1 80 ? 9.862 -3.975 -13.986 1.00 92.25 80 GLY A O 1
ATOM 652 N N . LEU A 1 81 ? 10.398 -1.965 -13.126 1.00 92.00 81 LEU A N 1
ATOM 653 C CA . LEU A 1 81 ? 9.039 -1.432 -13.104 1.00 92.00 81 LEU A CA 1
ATOM 654 C C . LEU A 1 81 ? 8.671 -0.706 -14.407 1.00 92.00 81 LEU A C 1
ATOM 656 O O . LEU A 1 81 ? 7.490 -0.542 -14.703 1.00 92.00 81 LEU A O 1
ATOM 660 N N . LEU A 1 82 ? 9.647 -0.309 -15.229 1.00 92.12 82 LEU A N 1
ATOM 661 C CA . LEU A 1 82 ? 9.410 0.490 -16.433 1.00 92.12 82 LEU A CA 1
ATOM 662 C C . LEU A 1 82 ? 8.373 -0.121 -17.401 1.00 92.12 82 LEU A C 1
ATOM 664 O O . LEU A 1 82 ? 7.514 0.626 -17.876 1.00 92.12 82 LEU A O 1
ATOM 668 N N . PRO A 1 83 ? 8.347 -1.446 -17.669 1.00 92.62 83 PRO A N 1
ATOM 669 C CA . PRO A 1 83 ? 7.318 -2.042 -18.527 1.00 92.62 83 PRO A CA 1
ATOM 670 C C . PRO A 1 83 ? 5.882 -1.845 -18.015 1.00 92.62 83 PRO A C 1
ATOM 672 O O . PRO A 1 83 ? 4.951 -1.814 -18.810 1.00 92.62 83 PRO A O 1
ATOM 675 N N . PHE A 1 84 ? 5.683 -1.666 -16.707 1.00 93.06 84 PHE A N 1
ATOM 676 C CA . PHE A 1 84 ? 4.372 -1.440 -16.083 1.00 93.06 84 PHE A CA 1
ATOM 677 C C . PHE A 1 84 ? 3.870 -0.005 -16.277 1.00 93.06 84 PHE A C 1
ATOM 679 O O . PHE A 1 84 ? 2.685 0.264 -16.077 1.00 93.06 84 PHE A O 1
ATOM 686 N N . LEU A 1 85 ? 4.777 0.910 -16.628 1.00 93.31 85 LEU A N 1
ATOM 687 C CA . LEU A 1 85 ? 4.537 2.351 -16.726 1.00 93.31 85 LEU A CA 1
ATOM 688 C C . LEU A 1 85 ? 4.466 2.839 -18.177 1.00 93.31 85 LEU A C 1
ATOM 690 O O . LEU A 1 85 ? 4.108 3.987 -18.429 1.00 93.31 85 LEU A O 1
ATOM 694 N N . ARG A 1 86 ? 4.808 1.982 -19.146 1.00 94.81 86 ARG A N 1
ATOM 695 C CA . ARG A 1 86 ? 4.709 2.300 -20.573 1.00 94.81 86 ARG A CA 1
ATOM 696 C C . ARG A 1 86 ? 3.266 2.168 -21.036 1.00 94.81 86 ARG A C 1
ATOM 698 O O . ARG A 1 86 ? 2.682 1.093 -20.924 1.00 94.81 86 ARG A O 1
ATOM 705 N N . LYS A 1 87 ? 2.708 3.256 -21.563 1.00 95.75 87 LYS A N 1
ATOM 706 C CA . LYS A 1 87 ? 1.377 3.244 -22.167 1.00 95.75 87 LYS A CA 1
ATOM 707 C C . LYS A 1 87 ? 1.400 2.401 -23.442 1.00 95.75 87 LYS A C 1
ATOM 709 O O . LYS A 1 87 ? 2.210 2.658 -24.327 1.00 95.75 87 LYS A O 1
ATOM 714 N N . ASP A 1 88 ? 0.512 1.424 -23.505 1.00 97.00 88 ASP A N 1
ATOM 715 C CA . ASP A 1 88 ? 0.179 0.666 -24.703 1.00 97.00 88 ASP A CA 1
ATOM 716 C C . ASP A 1 88 ? -0.964 1.405 -25.429 1.00 97.00 88 ASP A C 1
ATOM 718 O O . ASP A 1 88 ? -2.045 1.555 -24.850 1.00 97.00 88 ASP A O 1
ATOM 722 N N . PRO A 1 89 ? -0.731 1.954 -26.638 1.00 96.19 89 PRO A N 1
ATOM 723 C CA . PRO A 1 89 ? -1.749 2.690 -27.386 1.00 96.19 89 PRO A CA 1
ATOM 724 C C . PRO A 1 89 ? -2.978 1.850 -27.744 1.00 96.19 89 PRO A C 1
ATOM 726 O O . PRO A 1 89 ? -4.066 2.411 -27.850 1.00 96.19 89 PRO A O 1
ATOM 729 N N . ASP A 1 90 ? -2.803 0.534 -27.881 1.00 97.12 90 ASP A N 1
ATOM 730 C CA . ASP A 1 90 ? -3.837 -0.402 -28.328 1.00 97.12 90 ASP A CA 1
ATOM 731 C C . ASP A 1 90 ? -4.525 -1.109 -27.149 1.00 97.12 90 ASP A C 1
ATOM 733 O O . ASP A 1 90 ? -5.338 -2.020 -27.330 1.00 97.12 90 ASP A O 1
ATOM 737 N N . TRP A 1 91 ? -4.215 -0.698 -25.914 1.00 97.25 91 TRP A N 1
ATOM 738 C CA . TRP A 1 91 ? -4.833 -1.263 -24.724 1.00 97.25 91 TRP A CA 1
ATOM 739 C C . TRP A 1 91 ? -6.345 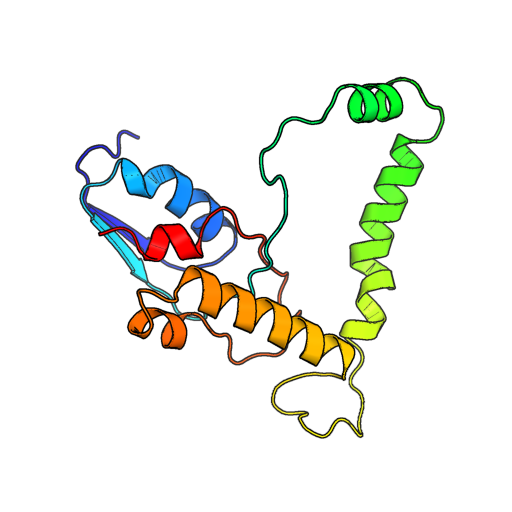-0.966 -24.708 1.00 97.25 91 TRP A C 1
ATOM 741 O O . TRP A 1 91 ? -6.723 0.204 -24.745 1.00 97.25 91 TRP A O 1
ATOM 751 N N . PRO A 1 92 ? -7.231 -1.977 -24.590 1.00 96.81 92 PRO A N 1
ATOM 752 C CA . PRO A 1 92 ? -8.683 -1.800 -24.711 1.00 96.81 92 PRO A CA 1
ATOM 753 C C . PRO A 1 92 ? -9.335 -1.022 -23.559 1.00 96.81 92 PRO A C 1
ATOM 755 O O . PRO A 1 92 ? -10.496 -0.638 -23.673 1.00 96.81 92 PRO A O 1
ATOM 758 N N . HIS A 1 93 ? -8.617 -0.802 -22.452 1.00 95.06 93 HIS A N 1
ATOM 759 C CA . HIS A 1 93 ? -9.122 -0.093 -21.269 1.00 95.06 93 HIS A CA 1
ATOM 760 C C . HIS A 1 93 ? -8.171 1.035 -20.824 1.00 95.06 93 HIS A C 1
ATOM 762 O O . HIS A 1 93 ? -7.631 0.988 -19.706 1.00 95.06 93 HIS A O 1
ATOM 768 N N . PRO A 1 94 ? -7.886 2.022 -21.698 1.00 93.19 94 PRO A N 1
ATOM 769 C CA . PRO A 1 94 ? -6.888 3.063 -21.443 1.00 93.19 94 PRO A CA 1
ATOM 770 C C . PRO A 1 94 ? -7.289 4.014 -20.305 1.00 93.19 94 PRO A C 1
ATOM 772 O O . PRO A 1 94 ? -6.439 4.720 -19.764 1.00 93.19 94 PRO A O 1
ATOM 775 N N . GLU A 1 95 ? -8.568 4.035 -19.929 1.00 91.81 95 GLU A N 1
ATOM 776 C CA . GLU A 1 95 ? -9.110 4.808 -18.814 1.00 91.81 95 GLU A CA 1
ATOM 777 C C . GLU A 1 95 ? -8.722 4.245 -17.442 1.00 91.81 95 GLU A C 1
ATOM 779 O O . GLU A 1 95 ? -8.662 4.999 -16.472 1.00 91.81 95 GLU A O 1
ATOM 784 N N . ARG A 1 96 ? -8.449 2.935 -17.338 1.00 92.06 96 ARG A N 1
ATOM 785 C CA . ARG A 1 96 ? -8.210 2.269 -16.044 1.00 92.06 96 ARG A CA 1
ATOM 786 C C . ARG A 1 96 ? -6.781 1.775 -15.843 1.00 92.06 96 ARG A C 1
ATOM 788 O O . ARG A 1 96 ? -6.356 1.618 -14.698 1.00 92.06 96 ARG A O 1
ATOM 795 N N . ALA A 1 97 ? -6.054 1.498 -16.924 1.00 96.50 97 ALA A N 1
ATOM 796 C CA . ALA A 1 97 ? -4.702 0.957 -16.870 1.00 96.50 97 ALA A CA 1
ATOM 797 C C . ALA A 1 97 ? -3.870 1.370 -18.088 1.00 96.50 97 ALA A C 1
ATOM 799 O O . ALA A 1 97 ? -4.395 1.693 -19.148 1.00 96.50 97 ALA A O 1
ATOM 800 N N . LEU A 1 98 ? -2.548 1.339 -17.923 1.00 96.94 98 LEU A N 1
ATOM 801 C CA . LEU A 1 98 ? -1.606 1.757 -18.966 1.00 96.94 98 LEU A CA 1
ATOM 802 C C . LEU A 1 98 ? -1.327 0.666 -20.002 1.00 96.94 98 LEU A C 1
ATOM 804 O O . LEU A 1 98 ? -0.987 0.978 -21.136 1.00 96.94 98 LEU A O 1
ATOM 808 N N . ASN A 1 99 ? -1.397 -0.596 -19.584 1.00 97.50 99 ASN A N 1
ATOM 809 C CA . ASN A 1 99 ? -1.130 -1.779 -20.391 1.00 97.50 99 ASN A CA 1
ATOM 810 C C . ASN A 1 99 ? -1.616 -3.030 -19.642 1.00 97.50 99 ASN A C 1
ATOM 812 O O . ASN A 1 99 ? -2.020 -2.960 -18.476 1.00 97.50 99 ASN A O 1
ATOM 816 N N . ARG A 1 100 ? -1.485 -4.196 -20.276 1.00 97.00 100 ARG A N 1
ATOM 817 C CA . ARG A 1 100 ? -1.891 -5.492 -19.713 1.00 97.00 100 ARG A CA 1
ATOM 818 C C . ARG A 1 100 ? -1.294 -5.807 -18.339 1.00 97.00 100 ARG A C 1
ATOM 820 O O . ARG A 1 100 ? -1.974 -6.366 -17.483 1.00 97.00 100 ARG A O 1
ATOM 827 N N . VAL A 1 101 ? -0.012 -5.513 -18.126 1.00 95.75 101 VAL A N 1
ATOM 828 C CA . VAL A 1 101 ? 0.677 -5.859 -16.872 1.00 95.75 101 VAL A CA 1
ATOM 829 C C . VAL A 1 101 ? 0.254 -4.909 -15.750 1.00 95.75 101 VAL A C 1
ATOM 831 O O . VAL A 1 101 ? 0.039 -5.342 -14.617 1.00 95.75 101 VAL A O 1
ATOM 834 N N . ASN A 1 102 ? 0.073 -3.629 -16.079 1.00 96.75 102 ASN A N 1
ATOM 835 C CA . ASN A 1 102 ? -0.505 -2.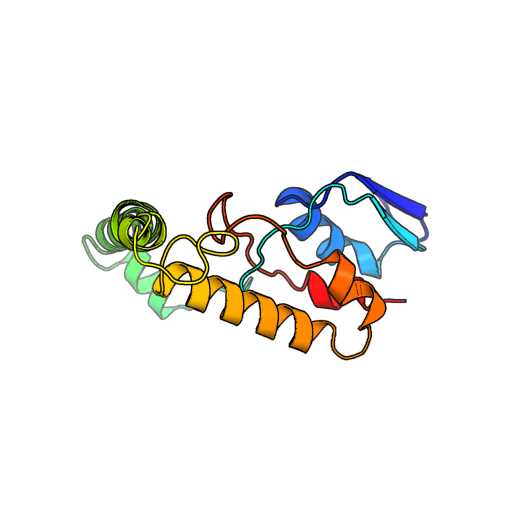632 -15.186 1.00 96.75 102 ASN A CA 1
ATOM 836 C C . ASN A 1 102 ? -1.926 -3.033 -14.748 1.00 96.75 102 ASN A C 1
ATOM 838 O O . ASN A 1 102 ? -2.211 -3.028 -13.551 1.00 96.75 102 ASN A O 1
ATOM 842 N N . ASP A 1 103 ? -2.776 -3.465 -15.690 1.00 97.00 103 ASP A N 1
ATOM 843 C CA . ASP A 1 103 ? -4.155 -3.882 -15.399 1.00 97.00 103 ASP A CA 1
ATOM 844 C C . ASP A 1 103 ? -4.206 -5.159 -14.554 1.00 97.00 103 ASP A C 1
ATOM 846 O O . ASP A 1 103 ? -4.954 -5.228 -13.582 1.00 97.00 103 ASP A O 1
ATOM 850 N N . ARG A 1 104 ? -3.329 -6.135 -14.829 1.00 96.12 104 ARG A N 1
ATOM 851 C CA . ARG A 1 104 ? -3.184 -7.324 -13.974 1.00 96.12 104 ARG A CA 1
ATOM 852 C C . ARG A 1 104 ? -2.875 -6.931 -12.527 1.00 96.12 104 ARG A C 1
ATOM 854 O O . ARG A 1 104 ? -3.494 -7.432 -11.599 1.00 96.12 104 ARG A O 1
ATOM 861 N N . HIS A 1 105 ? -1.943 -6.003 -12.321 1.00 95.62 105 HIS A N 1
ATOM 862 C CA . HIS A 1 105 ? -1.580 -5.542 -10.979 1.00 95.62 105 HIS A CA 1
ATOM 863 C C . HIS A 1 105 ? -2.705 -4.759 -10.302 1.00 95.62 105 HIS A C 1
ATOM 865 O O . HIS A 1 105 ? -2.921 -4.909 -9.100 1.00 95.62 105 HIS A O 1
ATOM 871 N N . ARG A 1 106 ? -3.430 -3.944 -11.071 1.00 96.12 106 ARG A N 1
ATOM 872 C CA . ARG A 1 106 ? -4.651 -3.277 -10.620 1.00 96.12 106 ARG A CA 1
ATOM 873 C C . ARG A 1 106 ? -5.677 -4.306 -10.129 1.00 96.12 106 ARG A C 1
ATOM 875 O O . ARG A 1 106 ? -6.270 -4.107 -9.069 1.00 96.12 106 ARG A O 1
ATOM 882 N N . GLN A 1 107 ? -5.871 -5.393 -10.874 1.00 96.50 107 GLN A N 1
ATOM 883 C CA . GLN A 1 107 ? -6.782 -6.477 -10.516 1.00 96.50 107 GLN A CA 1
ATOM 884 C C . GLN A 1 107 ? -6.327 -7.208 -9.250 1.00 96.50 107 GLN A C 1
ATOM 886 O O . GLN A 1 107 ? -7.082 -7.222 -8.290 1.00 96.50 107 GLN A O 1
ATOM 891 N N . GLU A 1 108 ? -5.072 -7.658 -9.172 1.00 96.69 108 GLU A N 1
ATOM 892 C CA . GLU A 1 108 ? -4.518 -8.327 -7.979 1.00 96.69 108 GLU A CA 1
ATOM 893 C C . GLU A 1 108 ? -4.718 -7.505 -6.686 1.00 96.69 108 GLU A C 1
ATOM 895 O O . GLU A 1 108 ? -5.096 -8.045 -5.648 1.00 96.69 108 GLU A O 1
ATOM 900 N N . MET A 1 109 ? -4.499 -6.185 -6.736 1.00 97.31 109 MET A N 1
ATOM 901 C CA . MET A 1 109 ? -4.725 -5.298 -5.583 1.00 97.31 109 MET A CA 1
ATOM 902 C C . MET A 1 109 ? -6.213 -5.097 -5.271 1.00 97.31 109 MET A C 1
ATOM 904 O O . MET A 1 109 ? -6.588 -4.996 -4.105 1.00 97.31 109 MET A O 1
ATOM 908 N N . THR A 1 110 ? -7.062 -5.040 -6.301 1.00 96.75 110 THR A N 1
ATOM 909 C CA . THR A 1 110 ? -8.520 -4.928 -6.135 1.00 96.75 110 THR A CA 1
ATOM 910 C C . THR A 1 110 ? -9.089 -6.202 -5.507 1.00 96.75 110 THR A C 1
ATOM 912 O O . THR A 1 110 ? -9.888 -6.119 -4.579 1.00 96.75 110 THR A O 1
ATOM 915 N N . ASP A 1 111 ? -8.633 -7.370 -5.957 1.00 97.00 111 ASP A N 1
ATOM 916 C CA . ASP A 1 111 ? -9.050 -8.674 -5.442 1.00 97.00 111 ASP A CA 1
ATOM 917 C C . ASP A 1 111 ? -8.621 -8.842 -3.980 1.00 97.00 111 ASP A C 1
ATOM 919 O O . ASP A 1 111 ? -9.427 -9.244 -3.142 1.00 97.00 111 ASP A O 1
ATOM 923 N N . PHE A 1 112 ? -7.387 -8.450 -3.640 1.00 97.19 112 PHE A N 1
ATOM 924 C CA . PHE A 1 112 ? -6.914 -8.438 -2.253 1.00 97.19 112 PHE A CA 1
ATOM 925 C C . PHE A 1 112 ? -7.749 -7.510 -1.356 1.00 97.19 112 PHE A C 1
ATOM 927 O O . PHE A 1 112 ? -8.163 -7.912 -0.270 1.00 97.19 112 PHE A O 1
ATOM 934 N N . MET A 1 113 ? -8.047 -6.291 -1.819 1.00 97.44 113 MET A N 1
ATOM 935 C CA . MET A 1 113 ? -8.912 -5.351 -1.098 1.00 97.44 113 MET A CA 1
ATOM 936 C C . MET A 1 113 ? -10.305 -5.949 -0.854 1.00 97.44 113 MET A C 1
ATOM 938 O O . MET A 1 113 ? -10.814 -5.872 0.261 1.00 97.44 113 MET A O 1
ATOM 942 N N . HIS A 1 114 ? -10.921 -6.558 -1.871 1.00 96.88 114 HIS A N 1
ATOM 943 C CA . HIS A 1 114 ? -12.223 -7.211 -1.715 1.00 96.88 114 HIS A CA 1
ATOM 944 C C . HIS A 1 114 ? -12.165 -8.407 -0.767 1.00 96.88 114 HIS A C 1
ATOM 946 O O . HIS A 1 114 ? -13.098 -8.608 0.004 1.00 96.88 114 HIS A O 1
ATOM 952 N N . TYR A 1 115 ? -11.077 -9.175 -0.792 1.00 96.31 115 TYR A N 1
ATOM 953 C CA . TYR A 1 115 ? -10.885 -10.299 0.113 1.00 96.31 115 TYR A CA 1
ATOM 954 C C . TYR A 1 115 ? -10.795 -9.855 1.580 1.00 96.31 115 TYR A C 1
ATOM 956 O O . TYR A 1 115 ? -11.486 -10.429 2.424 1.00 96.31 115 TYR A O 1
ATOM 964 N N . GLU A 1 116 ? -9.985 -8.839 1.900 1.00 96.62 116 GLU A N 1
ATOM 965 C CA . GLU A 1 116 ? -9.854 -8.336 3.278 1.00 96.62 116 GLU A CA 1
ATOM 966 C C . GLU A 1 116 ? -11.118 -7.596 3.752 1.00 96.62 116 GLU A C 1
ATOM 968 O O . GLU A 1 116 ? -11.449 -7.663 4.931 1.00 96.62 116 GLU A O 1
ATOM 973 N N . LEU A 1 117 ? -11.855 -6.933 2.850 1.00 96.81 117 LEU A N 1
ATOM 974 C CA . LEU A 1 117 ? -13.077 -6.176 3.168 1.00 96.81 117 LEU A CA 1
ATOM 975 C C . LEU A 1 117 ? -14.378 -6.945 2.883 1.00 96.81 117 LEU A C 1
ATOM 977 O O . LEU A 1 117 ? -15.444 -6.337 2.797 1.00 96.81 117 LEU A O 1
ATOM 981 N N . ARG A 1 118 ? -14.323 -8.273 2.737 1.00 95.44 118 ARG A N 1
ATOM 982 C CA . ARG A 1 118 ? -15.495 -9.108 2.403 1.00 95.44 118 ARG A CA 1
ATOM 983 C C . ARG A 1 118 ? -16.667 -8.946 3.379 1.00 95.44 118 ARG A C 1
ATOM 985 O O . ARG A 1 118 ? -17.817 -8.999 2.959 1.00 95.44 118 ARG A O 1
ATOM 992 N N . ASP A 1 119 ? -16.366 -8.678 4.649 1.00 94.12 119 ASP A N 1
ATOM 993 C CA . ASP A 1 119 ? -17.355 -8.489 5.717 1.00 94.12 119 ASP A CA 1
ATOM 994 C C . ASP A 1 119 ? -17.826 -7.020 5.839 1.00 94.12 119 ASP A C 1
ATOM 996 O O . ASP A 1 119 ? -18.730 -6.709 6.612 1.00 94.12 119 ASP A O 1
ATOM 1000 N N . ARG A 1 120 ? -17.223 -6.101 5.066 1.00 94.38 120 ARG A N 1
ATOM 1001 C CA . ARG A 1 120 ? -17.514 -4.656 5.026 1.00 94.38 120 ARG A CA 1
ATOM 1002 C C . ARG A 1 120 ? -17.553 -4.127 3.582 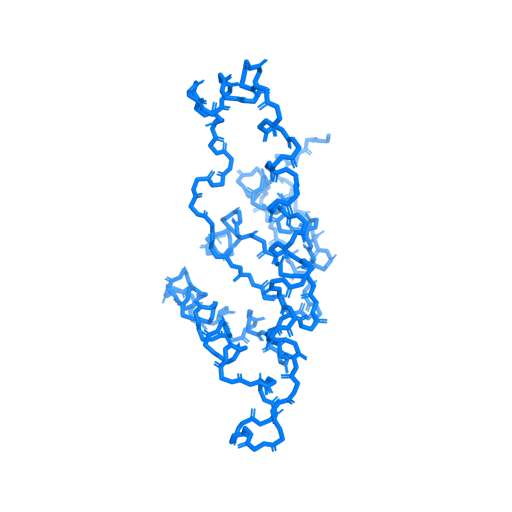1.00 94.38 120 ARG A C 1
ATOM 1004 O O . ARG A 1 120 ? -16.729 -3.289 3.196 1.00 94.38 120 ARG A O 1
ATOM 1011 N N . PRO A 1 121 ? -18.508 -4.593 2.753 1.00 93.12 121 PRO A N 1
ATOM 1012 C CA . PRO A 1 121 ? -18.605 -4.185 1.349 1.00 93.12 121 PRO A CA 1
ATOM 1013 C C . PRO A 1 121 ? -18.874 -2.682 1.177 1.00 93.12 121 PRO A C 1
ATOM 1015 O O . PRO A 1 121 ? -18.500 -2.108 0.153 1.00 93.12 121 PRO A O 1
ATOM 1018 N N . ASP A 1 122 ? -19.465 -2.036 2.185 1.00 94.25 122 ASP A N 1
ATOM 1019 C CA . ASP A 1 122 ? -19.659 -0.588 2.248 1.00 94.25 122 ASP A CA 1
ATOM 1020 C C . ASP A 1 122 ? -18.327 0.180 2.189 1.00 94.25 122 ASP A C 1
ATOM 1022 O O . ASP A 1 122 ? -18.240 1.224 1.544 1.00 94.25 122 ASP A O 1
ATOM 1026 N N . LEU A 1 123 ? -17.255 -0.369 2.771 1.00 94.88 123 LEU A N 1
ATOM 1027 C CA . LEU A 1 123 ? -15.926 0.248 2.755 1.00 94.88 123 LEU A CA 1
ATOM 1028 C C . LEU A 1 123 ? -15.177 0.015 1.439 1.00 94.88 123 LEU A C 1
ATOM 1030 O O . LEU A 1 123 ? -14.411 0.876 1.003 1.00 94.88 123 LEU A O 1
ATOM 1034 N N . ALA A 1 124 ? -15.412 -1.118 0.771 1.00 93.50 124 ALA A N 1
ATOM 1035 C CA . ALA A 1 124 ? -14.699 -1.480 -0.455 1.00 93.50 124 ALA A CA 1
ATOM 1036 C C . ALA A 1 124 ? -14.864 -0.425 -1.565 1.00 93.50 124 ALA A C 1
ATOM 1038 O O . ALA A 1 124 ? -13.905 -0.116 -2.278 1.00 93.50 124 ALA A O 1
ATOM 1039 N N . ALA A 1 125 ? -16.049 0.186 -1.669 1.00 88.88 125 ALA A N 1
ATOM 1040 C CA . ALA A 1 125 ? -16.319 1.259 -2.627 1.00 88.88 125 ALA A CA 1
ATOM 1041 C C . ALA A 1 125 ? -15.444 2.505 -2.389 1.00 88.88 125 ALA A C 1
ATOM 1043 O O . ALA A 1 125 ? -15.041 3.168 -3.345 1.00 88.88 125 ALA A O 1
ATOM 1044 N N . HIS A 1 126 ? -15.098 2.794 -1.132 1.00 94.62 126 HIS A N 1
ATOM 1045 C CA . HIS A 1 126 ? -14.254 3.928 -0.751 1.00 94.62 126 HIS A CA 1
ATOM 1046 C C . HIS A 1 126 ? -12.754 3.626 -0.847 1.00 94.62 126 HIS A C 1
ATOM 1048 O O . HIS A 1 126 ? -11.941 4.548 -0.870 1.00 94.62 126 HIS A O 1
ATOM 1054 N N . CYS A 1 127 ? -12.360 2.354 -0.909 1.00 95.81 127 CYS A N 1
ATOM 1055 C CA . CYS A 1 127 ? -10.956 1.947 -0.897 1.00 95.81 127 CYS A CA 1
ATOM 1056 C C . CYS A 1 127 ? -10.323 1.791 -2.285 1.00 95.81 127 CYS A C 1
ATOM 1058 O O . CYS A 1 127 ? -9.100 1.680 -2.365 1.00 95.81 127 CYS A O 1
ATOM 1060 N N . ARG A 1 128 ? -11.109 1.802 -3.369 1.00 93.69 128 ARG A N 1
ATOM 1061 C CA . ARG A 1 128 ? -10.606 1.590 -4.733 1.00 93.69 128 ARG A CA 1
ATOM 1062 C C . ARG A 1 128 ? -10.135 2.901 -5.382 1.00 93.69 128 ARG A C 1
ATOM 1064 O O . ARG A 1 128 ? -10.965 3.782 -5.602 1.00 93.69 128 ARG A O 1
ATOM 1071 N N . PRO A 1 129 ? -8.853 3.030 -5.766 1.00 95.44 129 PRO A N 1
ATOM 1072 C CA . PRO A 1 129 ? -8.375 4.175 -6.539 1.00 95.44 129 PRO A CA 1
ATOM 1073 C C . PRO A 1 129 ? -8.993 4.285 -7.934 1.00 95.44 129 PRO A C 1
ATOM 1075 O O . PRO A 1 129 ? -9.328 3.288 -8.575 1.00 95.44 129 PRO A O 1
ATOM 1078 N N . ASP A 1 130 ? -9.101 5.526 -8.399 1.00 93.12 130 ASP A N 1
ATOM 1079 C CA . ASP A 1 130 ? -9.605 5.937 -9.713 1.00 93.12 130 ASP A CA 1
ATOM 1080 C C . ASP A 1 130 ? -8.487 6.252 -10.722 1.00 93.12 130 ASP A C 1
ATOM 1082 O O . ASP A 1 130 ? -8.759 6.552 -11.880 1.00 93.12 130 ASP A O 1
ATOM 1086 N N . TYR A 1 131 ? -7.225 6.148 -10.304 1.00 93.88 131 TYR A N 1
ATOM 1087 C CA . TYR A 1 131 ? -6.051 6.339 -11.150 1.00 93.88 131 TYR A CA 1
ATOM 1088 C C . TYR A 1 131 ? -5.335 5.002 -11.419 1.00 93.88 131 TYR A C 1
ATOM 1090 O O . TYR A 1 131 ? -5.406 4.092 -10.585 1.00 93.88 131 TYR A O 1
ATOM 1098 N N . PRO A 1 132 ? -4.595 4.866 -12.539 1.00 94.88 132 PRO A N 1
ATOM 1099 C CA . PRO A 1 132 ? -3.874 3.637 -12.866 1.00 94.88 132 PRO A CA 1
ATOM 1100 C C . PRO A 1 132 ? -2.913 3.176 -11.764 1.00 94.88 132 PRO A C 1
ATOM 1102 O O . PRO A 1 132 ? -2.323 3.988 -11.039 1.00 94.88 132 PRO A O 1
ATOM 1105 N N . ALA A 1 133 ? -2.702 1.860 -11.663 1.00 95.06 133 ALA A N 1
ATOM 1106 C CA . ALA A 1 133 ? -1.685 1.308 -10.772 1.00 95.06 133 ALA A CA 1
ATOM 1107 C C . ALA A 1 133 ? -0.324 1.961 -11.060 1.00 95.06 133 ALA A C 1
ATOM 1109 O O . ALA A 1 133 ? 0.014 2.232 -12.212 1.00 95.06 133 ALA A O 1
ATOM 1110 N N . TYR A 1 134 ? 0.453 2.222 -10.008 1.00 93.44 134 TYR A N 1
ATOM 1111 C CA . TYR A 1 134 ? 1.756 2.898 -10.076 1.00 93.44 134 TYR A CA 1
ATOM 1112 C C . TYR A 1 134 ? 1.750 4.374 -10.506 1.00 93.44 134 TYR A C 1
ATOM 1114 O O . TYR A 1 134 ? 2.820 4.971 -10.590 1.00 93.44 134 TYR A O 1
ATOM 1122 N N . GLY A 1 135 ? 0.584 5.018 -10.666 1.00 91.12 135 GLY A N 1
ATOM 1123 C CA . GLY A 1 135 ? 0.517 6.486 -10.795 1.00 91.12 135 GLY A CA 1
ATOM 1124 C C . GLY A 1 135 ? 1.047 7.231 -9.557 1.00 91.12 135 GLY A C 1
ATOM 1125 O O . GLY A 1 135 ? 1.393 8.407 -9.620 1.00 91.12 135 GLY A O 1
ATOM 1126 N N . LYS A 1 136 ? 1.137 6.527 -8.423 1.00 91.56 136 LYS A N 1
ATOM 1127 C CA . LYS A 1 136 ? 1.834 6.914 -7.191 1.00 91.56 136 LYS A CA 1
ATOM 1128 C C . LYS A 1 136 ? 2.588 5.695 -6.661 1.00 91.56 136 LYS A C 1
ATOM 1130 O O . LYS A 1 136 ? 2.287 4.564 -7.052 1.00 91.56 136 LYS A O 1
ATOM 1135 N N . ARG A 1 137 ? 3.534 5.908 -5.739 1.00 91.19 137 ARG A N 1
ATOM 1136 C CA . ARG A 1 137 ? 4.227 4.808 -5.052 1.00 91.19 137 ARG A CA 1
ATOM 1137 C C . ARG A 1 137 ? 3.203 3.897 -4.364 1.00 91.19 137 ARG A C 1
ATOM 1139 O O . ARG A 1 137 ? 2.396 4.376 -3.572 1.00 91.19 137 ARG A O 1
ATOM 1146 N N . ILE A 1 138 ? 3.261 2.601 -4.672 1.00 93.88 138 ILE A N 1
ATOM 1147 C CA . ILE A 1 138 ? 2.399 1.579 -4.065 1.00 93.88 138 ILE A CA 1
ATOM 1148 C C . ILE A 1 138 ? 2.699 1.474 -2.573 1.00 93.88 138 ILE A C 1
ATOM 1150 O O . ILE A 1 138 ? 3.867 1.472 -2.170 1.00 93.88 138 ILE A O 1
ATOM 1154 N N . LEU A 1 139 ? 1.642 1.378 -1.772 1.00 95.25 139 LEU A N 1
ATOM 1155 C CA . LEU A 1 139 ? 1.748 1.144 -0.340 1.00 95.25 139 LEU A CA 1
ATOM 1156 C C . LEU A 1 139 ? 1.738 -0.357 -0.063 1.00 95.25 139 LEU A C 1
ATOM 1158 O O . LEU A 1 139 ? 1.094 -1.132 -0.768 1.00 95.25 139 LEU A O 1
ATOM 1162 N N . LEU A 1 140 ? 2.502 -0.767 0.941 1.00 94.00 140 LEU A N 1
ATOM 1163 C CA . LEU A 1 140 ? 2.518 -2.147 1.399 1.00 94.00 140 LEU A CA 1
ATOM 1164 C C . LEU A 1 140 ? 1.488 -2.285 2.510 1.00 94.00 140 LEU A C 1
ATOM 1166 O O . LEU A 1 140 ? 1.461 -1.455 3.420 1.00 94.00 140 LEU A O 1
ATOM 1170 N N . ASP A 1 141 ? 0.644 -3.306 2.414 1.00 93.25 141 ASP A N 1
ATOM 1171 C CA . ASP A 1 141 ? -0.321 -3.590 3.462 1.00 93.25 141 ASP A CA 1
ATOM 1172 C C . ASP A 1 141 ? 0.407 -3.975 4.752 1.00 93.25 141 ASP A C 1
ATOM 1174 O O . ASP A 1 141 ? 1.246 -4.875 4.767 1.00 93.25 141 ASP A O 1
ATOM 1178 N N . ASN A 1 142 ? 0.056 -3.285 5.832 1.00 91.00 142 ASN A N 1
ATOM 1179 C CA . ASN A 1 142 ? 0.476 -3.590 7.195 1.00 91.00 142 ASN A CA 1
ATOM 1180 C C . ASN A 1 142 ? -0.773 -3.853 8.052 1.00 91.00 142 ASN A C 1
ATOM 1182 O O . ASN A 1 142 ? -0.965 -3.241 9.101 1.00 91.00 142 ASN A O 1
ATOM 1186 N N . GLY A 1 143 ? -1.696 -4.670 7.534 1.00 93.25 143 GLY A N 1
ATOM 1187 C CA . GLY A 1 143 ? -3.014 -4.864 8.134 1.00 93.25 143 GLY A CA 1
ATOM 1188 C C . GLY A 1 143 ? -3.923 -3.643 7.995 1.00 93.25 143 GLY A C 1
ATOM 1189 O O . GLY A 1 143 ? -4.789 -3.436 8.844 1.00 93.25 143 GLY A O 1
ATOM 1190 N N . TRP A 1 144 ? -3.742 -2.823 6.954 1.00 95.25 144 TRP A N 1
ATOM 1191 C CA . TRP A 1 144 ? -4.530 -1.608 6.746 1.00 95.25 144 TRP A CA 1
ATOM 1192 C C . TRP A 1 144 ? -6.007 -1.948 6.574 1.00 95.25 144 TRP A C 1
ATOM 1194 O O . TRP A 1 144 ? -6.828 -1.483 7.360 1.00 95.25 144 TRP A O 1
ATOM 1204 N N . TYR A 1 145 ? -6.346 -2.809 5.608 1.00 96.06 145 TYR A N 1
ATOM 1205 C CA . TYR A 1 145 ? -7.746 -3.155 5.337 1.00 96.06 145 TYR A CA 1
ATOM 1206 C C . TYR A 1 145 ? -8.413 -3.847 6.526 1.00 96.06 145 TYR A C 1
ATOM 1208 O O . TYR A 1 145 ? -9.516 -3.467 6.905 1.00 96.06 145 TYR A O 1
ATOM 1216 N N . ARG A 1 146 ? -7.709 -4.769 7.188 1.00 95.00 146 ARG A N 1
ATOM 1217 C CA . ARG A 1 146 ? -8.186 -5.415 8.420 1.00 95.00 146 ARG A CA 1
ATOM 1218 C C . ARG A 1 146 ? -8.403 -4.433 9.568 1.00 95.00 146 ARG A C 1
ATOM 1220 O O . ARG A 1 146 ? -9.273 -4.639 10.404 1.00 95.00 146 ARG A O 1
ATOM 1227 N N . THR A 1 147 ? -7.615 -3.364 9.636 1.00 96.00 147 THR A N 1
ATOM 1228 C CA . THR A 1 147 ? -7.828 -2.327 10.650 1.00 96.00 147 THR A CA 1
ATOM 1229 C C . THR A 1 147 ? -9.129 -1.569 10.399 1.00 96.00 147 THR A C 1
ATOM 1231 O O . THR A 1 147 ? -9.827 -1.245 11.350 1.00 96.00 147 THR A O 1
ATOM 1234 N N . LEU A 1 148 ? -9.513 -1.353 9.135 1.00 95.62 148 LEU A N 1
ATOM 1235 C CA . LEU A 1 148 ? -10.777 -0.686 8.795 1.00 95.62 148 LEU A CA 1
ATOM 1236 C C . LEU A 1 148 ? -12.021 -1.502 9.176 1.00 95.62 148 LEU A C 1
ATOM 1238 O O . LEU A 1 148 ? -13.108 -0.938 9.275 1.00 95.62 148 LEU A O 1
ATOM 1242 N N . THR A 1 149 ? -11.884 -2.818 9.361 1.00 94.50 149 THR A N 1
ATOM 1243 C CA . THR A 1 149 ? -12.994 -3.688 9.774 1.00 94.50 149 THR A CA 1
ATOM 1244 C C . THR A 1 149 ? -13.161 -3.768 11.289 1.00 94.50 149 THR A C 1
ATOM 1246 O O . THR A 1 149 ? -14.071 -4.455 11.748 1.00 94.50 149 THR A O 1
ATOM 1249 N N . GLN A 1 150 ? -12.287 -3.122 12.069 1.00 92.12 150 GLN A N 1
ATOM 1250 C CA . GLN A 1 150 ? -12.446 -3.048 13.520 1.00 92.12 150 GLN A CA 1
ATOM 1251 C C . GLN A 1 150 ? -13.664 -2.173 13.876 1.00 92.12 150 GLN A C 1
ATOM 1253 O O . GLN A 1 150 ? -13.982 -1.251 13.117 1.00 92.12 150 GLN A O 1
ATOM 1258 N N . PRO A 1 151 ? -14.381 -2.507 14.965 1.00 81.06 151 PRO A N 1
ATOM 1259 C CA . PRO A 1 151 ? -15.543 -1.749 15.421 1.00 81.06 151 PRO A CA 1
ATOM 1260 C C . PRO A 1 151 ? -15.190 -0.335 15.897 1.00 81.06 151 PRO A C 1
ATOM 1262 O O . PRO A 1 151 ? -14.052 -0.128 16.375 1.00 81.06 151 PRO A O 1
#

Secondary structure (DSSP, 8-state):
---TT-EEEEE--SHHHHHHHHHHTTTSSEEEEE-SS---EE--TTTT----HHHHHHHHHSTTHHHHHHHHHHHHHTGGGHHHHS--TT-S-TTT-SSHHHHHHHHHHHHHHHHHTTT-HHHHHHHS-SS-TTSSPPEEPSSHHHHHT--